Protein AF-A0ABC8LZA4-F1 (afdb_monomer)

Sequence (54 aa):
MAGCRFYHENVIDHFENPRNVGSFKREDPNIGTGLVGTPACGDVMALQIKVDES

InterPro domains:
  IPR002871 NIF system FeS cluster assembly, NifU, N-terminal [PF01592] (7-53)
  IPR002871 NIF system FeS cluster assembly, NifU, N-terminal [PTHR10093] (5-54)
  IPR002871 NIF system FeS cluster assembly, NifU, N-terminal [cd06664] (7-53)

Solvent-accessible surface area (backbone atoms only — not comparable to full-atom values): 3834 Å² total; per-residue (Å²): 134,84,75,84,71,93,61,58,67,71,59,53,47,45,67,78,57,66,76,88,80,79,80,80,72,89,82,45,90,49,49,52,76,49,79,48,65,49,88,88,75,77,52,74,48,80,48,76,46,77,60,80,92,128

Organism: Eruca vesicaria subsp. sativa (NCBI:txid29727)

Structure (mmCIF, N/CA/C/O backbone):
data_AF-A0ABC8LZA4-F1
#
_entry.id   AF-A0ABC8LZA4-F1
#
loop_
_atom_site.group_PDB
_atom_site.id
_atom_site.type_symbol
_atom_site.label_atom_id
_atom_site.label_alt_id
_atom_site.label_comp_id
_atom_site.label_asym_id
_atom_site.label_entity_id
_atom_site.label_seq_id
_atom_site.pdbx_PDB_ins_code
_atom_site.Cartn_x
_atom_site.Cartn_y
_atom_site.Cartn_z
_atom_site.occupancy
_atom_site.B_iso_or_equiv
_atom_site.auth_seq_id
_atom_site.auth_comp_id
_atom_site.auth_asym_id
_atom_site.auth_atom_id
_atom_site.pdbx_PDB_model_num
ATOM 1 N N . MET A 1 1 ? 7.255 -15.875 -30.530 1.00 45.28 1 MET A N 1
ATOM 2 C CA . MET A 1 1 ? 8.444 -15.598 -29.699 1.00 45.28 1 MET A CA 1
ATOM 3 C C . MET A 1 1 ? 7.975 -14.859 -28.460 1.00 45.28 1 MET A C 1
ATOM 5 O O . MET A 1 1 ? 7.700 -13.671 -28.551 1.00 45.28 1 MET A O 1
ATOM 9 N N . ALA A 1 2 ? 7.768 -15.562 -27.347 1.00 55.28 2 ALA A N 1
ATOM 10 C CA . ALA A 1 2 ? 7.453 -14.910 -26.080 1.00 55.28 2 ALA A CA 1
ATOM 11 C C . ALA A 1 2 ? 8.773 -14.395 -25.491 1.00 55.28 2 ALA A C 1
ATOM 13 O O . ALA A 1 2 ? 9.657 -15.191 -25.187 1.00 55.28 2 ALA A O 1
ATOM 14 N N . GLY A 1 3 ? 8.941 -13.073 -25.435 1.00 59.12 3 GLY A N 1
ATOM 15 C CA . GLY A 1 3 ? 10.102 -12.455 -24.802 1.00 59.12 3 GLY A CA 1
ATOM 16 C C . GLY A 1 3 ? 10.145 -12.834 -23.325 1.00 59.12 3 GLY A C 1
ATOM 17 O O . GLY A 1 3 ? 9.119 -12.775 -22.647 1.00 59.12 3 GLY A O 1
ATOM 18 N N . CYS A 1 4 ? 11.316 -13.252 -22.845 1.00 64.31 4 CYS A N 1
ATOM 19 C CA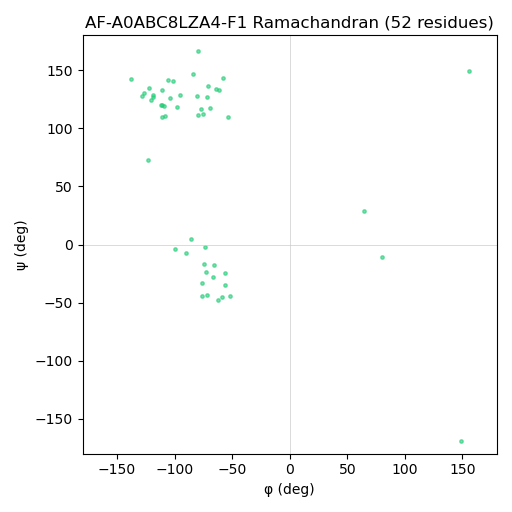 . CYS A 1 4 ? 11.552 -13.551 -21.439 1.00 64.31 4 CYS A CA 1
ATOM 20 C C . CYS A 1 4 ? 11.130 -12.344 -20.589 1.00 64.31 4 CYS A C 1
ATOM 22 O O . CYS A 1 4 ? 11.775 -11.296 -20.639 1.00 64.31 4 CYS A O 1
ATOM 24 N N . ARG A 1 5 ? 10.040 -12.464 -19.821 1.00 65.00 5 ARG A N 1
ATOM 25 C CA . ARG A 1 5 ? 9.728 -11.480 -18.782 1.00 65.00 5 ARG A CA 1
ATOM 26 C C . ARG A 1 5 ? 10.794 -11.657 -17.689 1.00 65.00 5 ARG A C 1
ATOM 28 O O . ARG A 1 5 ? 10.896 -12.729 -17.109 1.00 65.00 5 ARG A O 1
ATOM 35 N N . PHE A 1 6 ? 11.611 -10.632 -17.434 1.00 74.62 6 PHE A N 1
ATOM 36 C CA . PHE A 1 6 ? 12.678 -10.654 -16.412 1.00 74.62 6 PHE A CA 1
ATOM 37 C C . PHE A 1 6 ? 12.155 -10.569 -14.968 1.00 74.62 6 PHE A C 1
ATOM 39 O O . PHE A 1 6 ? 12.935 -10.606 -14.019 1.00 74.62 6 PHE A O 1
ATOM 46 N N . TYR A 1 7 ? 10.840 -10.445 -14.798 1.00 82.50 7 TYR A N 1
ATOM 47 C CA . TYR A 1 7 ? 10.188 -10.367 -13.500 1.00 82.50 7 TYR A CA 1
ATOM 48 C C . TYR A 1 7 ? 9.562 -11.708 -13.142 1.00 82.50 7 TYR A C 1
ATOM 50 O O . TYR A 1 7 ? 8.984 -12.385 -13.990 1.00 82.50 7 TYR A O 1
ATOM 58 N N . HIS A 1 8 ? 9.675 -12.071 -11.867 1.00 90.06 8 HIS A N 1
ATOM 59 C CA . HIS A 1 8 ? 9.040 -13.261 -11.320 1.00 90.06 8 HIS A CA 1
ATOM 60 C C . HIS A 1 8 ? 7.519 -13.197 -11.531 1.00 90.06 8 HIS A C 1
ATOM 62 O O . HIS A 1 8 ? 6.919 -12.131 -11.387 1.00 90.06 8 HIS A O 1
ATOM 68 N N . GLU A 1 9 ? 6.885 -14.335 -11.815 1.00 89.62 9 GLU A N 1
ATOM 69 C CA . GLU A 1 9 ? 5.449 -14.427 -12.126 1.00 89.62 9 GLU A CA 1
ATOM 70 C C . GLU A 1 9 ? 4.572 -13.748 -11.063 1.00 89.62 9 GLU A C 1
ATOM 72 O O . GLU A 1 9 ? 3.720 -12.934 -11.396 1.00 89.62 9 GLU A O 1
ATOM 77 N N . ASN A 1 10 ? 4.863 -13.970 -9.777 1.00 88.06 10 ASN A N 1
ATOM 78 C CA . ASN A 1 10 ? 4.185 -13.294 -8.660 1.00 88.06 10 ASN A CA 1
ATOM 79 C C . ASN A 1 10 ? 4.229 -11.754 -8.709 1.00 88.06 10 ASN A C 1
ATOM 81 O O . ASN A 1 10 ? 3.287 -11.107 -8.261 1.00 88.06 10 ASN A O 1
ATOM 85 N N . VAL A 1 11 ? 5.320 -11.159 -9.206 1.00 88.69 11 VAL A N 1
ATOM 86 C CA . VAL A 1 11 ? 5.446 -9.693 -9.310 1.00 88.69 11 VAL A CA 1
ATOM 87 C C . VAL A 1 11 ? 4.537 -9.178 -10.417 1.00 88.69 11 VAL A C 1
ATOM 89 O O . VAL A 1 11 ? 3.839 -8.185 -10.234 1.00 88.69 11 VAL A O 1
ATOM 92 N N . ILE A 1 12 ? 4.524 -9.882 -11.547 1.00 89.81 12 ILE A N 1
ATOM 93 C CA . ILE A 1 12 ? 3.663 -9.569 -12.687 1.00 89.81 12 ILE A CA 1
ATOM 94 C C . ILE A 1 12 ? 2.193 -9.696 -12.289 1.00 89.81 12 ILE A C 1
ATOM 96 O O . ILE A 1 12 ? 1.425 -8.773 -12.537 1.00 89.81 12 ILE A O 1
ATOM 100 N N . ASP A 1 13 ? 1.816 -10.797 -11.635 1.00 92.31 13 ASP A N 1
ATOM 101 C CA . ASP A 1 13 ? 0.445 -11.007 -11.169 1.00 92.31 13 ASP A CA 1
ATOM 102 C C . ASP A 1 13 ? 0.000 -9.896 -10.215 1.00 92.31 13 ASP A C 1
ATOM 104 O O . ASP A 1 13 ? -1.078 -9.341 -10.383 1.00 92.31 13 ASP A O 1
ATOM 108 N N . HIS A 1 14 ? 0.835 -9.511 -9.246 1.00 90.94 14 HIS A N 1
ATOM 109 C CA . HIS A 1 14 ? 0.476 -8.442 -8.315 1.00 90.94 14 HIS A CA 1
ATOM 110 C C . HIS A 1 14 ? 0.356 -7.068 -8.994 1.00 90.94 14 HIS A C 1
ATOM 112 O O . HIS A 1 14 ? -0.406 -6.222 -8.529 1.00 90.94 14 HIS A O 1
ATOM 118 N N . PHE A 1 15 ? 1.087 -6.844 -10.090 1.00 87.81 15 PHE A N 1
ATOM 119 C CA . PHE A 1 15 ? 0.992 -5.618 -10.879 1.00 87.81 15 PHE A CA 1
ATOM 120 C C . PHE A 1 15 ? -0.266 -5.584 -11.761 1.00 87.81 15 PHE A C 1
ATOM 122 O O . PHE A 1 15 ? -0.947 -4.563 -11.813 1.00 87.81 15 PHE A O 1
ATOM 129 N N . GLU A 1 16 ? -0.588 -6.687 -12.443 1.00 91.38 16 GL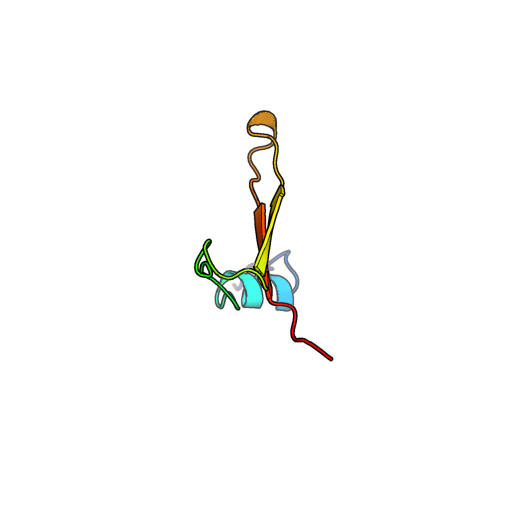U A N 1
ATOM 130 C CA . GLU A 1 16 ? -1.765 -6.787 -13.320 1.00 91.38 16 GLU A CA 1
ATOM 131 C C . GLU A 1 16 ? -3.073 -6.941 -12.511 1.00 91.38 16 GLU A C 1
ATOM 133 O O . GLU A 1 16 ? -4.105 -6.397 -12.904 1.00 91.38 16 GLU A O 1
ATOM 138 N N . ASN A 1 17 ? -3.023 -7.610 -11.352 1.00 92.69 17 ASN A N 1
ATOM 139 C CA . ASN A 1 17 ? -4.147 -7.866 -10.445 1.00 92.69 17 ASN A CA 1
ATOM 140 C C . ASN A 1 17 ? -3.852 -7.320 -9.032 1.00 92.69 17 ASN A C 1
ATOM 142 O O . ASN A 1 17 ? -3.605 -8.091 -8.090 1.00 92.69 17 ASN A O 1
ATOM 146 N N . PRO A 1 18 ? -3.867 -5.988 -8.846 1.00 89.88 18 PRO A N 1
ATOM 147 C CA . PRO A 1 18 ? -3.476 -5.391 -7.584 1.00 89.88 18 PRO A CA 1
ATOM 148 C C . PRO A 1 18 ? -4.530 -5.662 -6.506 1.00 89.88 18 PRO A C 1
ATOM 150 O O . PRO A 1 18 ? -5.740 -5.559 -6.717 1.00 89.88 18 PRO A O 1
ATOM 153 N N . ARG A 1 19 ? -4.055 -6.024 -5.316 1.00 92.06 19 ARG A N 1
ATOM 154 C CA . ARG A 1 19 ? -4.891 -6.382 -4.164 1.00 92.06 19 ARG A CA 1
ATOM 155 C C . ARG A 1 19 ? -4.860 -5.243 -3.154 1.00 92.06 19 ARG A C 1
ATOM 157 O O . ARG A 1 19 ? -3.815 -4.634 -2.955 1.00 92.06 19 ARG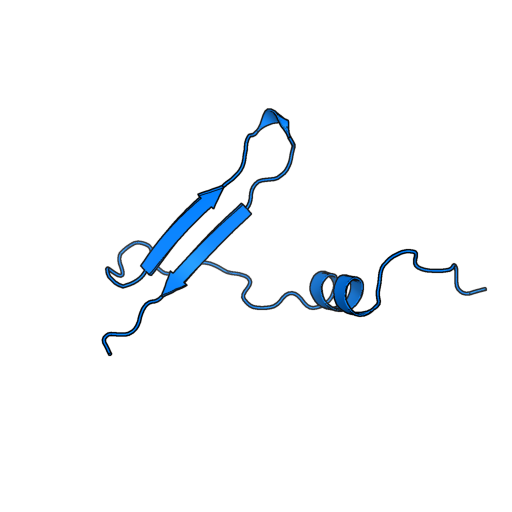 A O 1
ATOM 164 N N . ASN A 1 20 ? -6.000 -4.968 -2.520 1.00 88.88 20 ASN A N 1
ATOM 165 C CA . ASN A 1 20 ? -6.128 -3.942 -1.475 1.00 88.88 20 ASN A CA 1
ATOM 166 C C . ASN A 1 20 ? -5.872 -2.504 -1.967 1.00 88.88 20 ASN A C 1
ATOM 168 O O . ASN A 1 20 ? -5.469 -1.643 -1.189 1.00 88.88 20 ASN A O 1
ATOM 172 N N . VAL A 1 21 ? -6.142 -2.229 -3.247 1.00 85.81 21 VAL A N 1
ATOM 173 C CA . VAL A 1 21 ? -6.097 -0.864 -3.781 1.00 85.81 21 VAL A CA 1
ATOM 174 C C . VAL A 1 21 ? -7.279 -0.068 -3.247 1.00 85.81 21 VAL A C 1
ATOM 176 O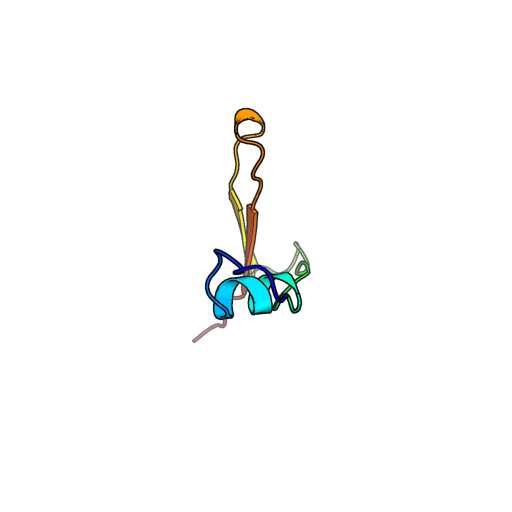 O . VAL A 1 21 ? -8.432 -0.471 -3.392 1.00 85.81 21 VAL A O 1
ATOM 179 N N . GLY A 1 22 ? -6.989 1.083 -2.656 1.00 88.44 22 GLY A N 1
ATOM 180 C CA . GLY A 1 22 ? -7.993 2.002 -2.149 1.00 88.44 22 GLY A CA 1
ATOM 181 C C . GLY A 1 22 ? -7.485 2.765 -0.938 1.00 88.44 22 GLY A C 1
ATOM 182 O O . GLY A 1 22 ? -6.301 2.740 -0.609 1.00 88.44 22 GLY A O 1
ATOM 183 N N . SER A 1 23 ? -8.405 3.447 -0.273 1.00 87.00 23 SER A N 1
ATOM 184 C CA . SER A 1 23 ? -8.145 4.143 0.978 1.00 87.00 23 SER A CA 1
ATOM 185 C C . SER A 1 23 ? -9.300 3.911 1.934 1.00 87.00 23 SER A C 1
ATOM 187 O O . SER A 1 23 ? -10.465 3.921 1.530 1.00 87.00 23 SER A O 1
ATOM 189 N N . PHE A 1 24 ? -8.986 3.762 3.208 1.00 87.56 24 PHE A N 1
ATOM 190 C CA . PHE A 1 24 ? -9.975 3.787 4.265 1.00 87.56 24 PHE A CA 1
ATOM 191 C C . PHE A 1 24 ? -10.383 5.224 4.622 1.00 87.56 24 PHE A C 1
ATOM 193 O O . PHE A 1 24 ? -9.726 6.199 4.243 1.00 87.56 24 PHE A O 1
ATOM 200 N N . LYS A 1 25 ? -11.477 5.350 5.380 1.00 86.38 25 LYS A N 1
ATOM 201 C CA . LYS A 1 25 ? -11.926 6.626 5.954 1.00 86.38 25 LYS A CA 1
ATOM 202 C C . LYS A 1 25 ? -10.882 7.140 6.945 1.00 86.38 25 LYS A C 1
ATOM 204 O O . LYS A 1 25 ? -10.398 6.372 7.771 1.00 86.38 25 LYS A O 1
ATOM 209 N N . ARG A 1 26 ? -10.534 8.426 6.865 1.00 77.31 26 ARG A N 1
ATOM 210 C CA . ARG A 1 26 ? -9.480 9.025 7.709 1.00 77.31 26 ARG A CA 1
ATOM 211 C C . ARG A 1 26 ? -9.941 9.240 9.149 1.00 77.31 26 ARG A C 1
ATOM 213 O O . ARG A 1 26 ? -9.116 9.474 10.020 1.00 77.31 26 ARG A O 1
ATOM 220 N N . GLU A 1 27 ? -11.248 9.197 9.369 1.00 84.00 27 GLU A N 1
ATOM 221 C CA . GLU A 1 27 ? -11.899 9.510 10.636 1.00 84.00 27 GLU A CA 1
ATOM 222 C C . GLU A 1 27 ? -12.051 8.281 11.546 1.00 84.00 27 GLU A C 1
ATOM 224 O O . GLU A 1 27 ? -12.479 8.429 12.687 1.00 84.00 27 GLU A O 1
ATOM 229 N N . ASP A 1 28 ? -11.736 7.075 11.057 1.00 86.31 28 ASP A N 1
ATOM 230 C CA . ASP A 1 28 ? -11.807 5.851 11.858 1.00 86.31 28 ASP A CA 1
ATOM 231 C C . ASP A 1 28 ? -10.586 5.779 12.801 1.00 86.31 28 ASP A C 1
ATOM 233 O O . ASP A 1 28 ? -9.450 5.699 1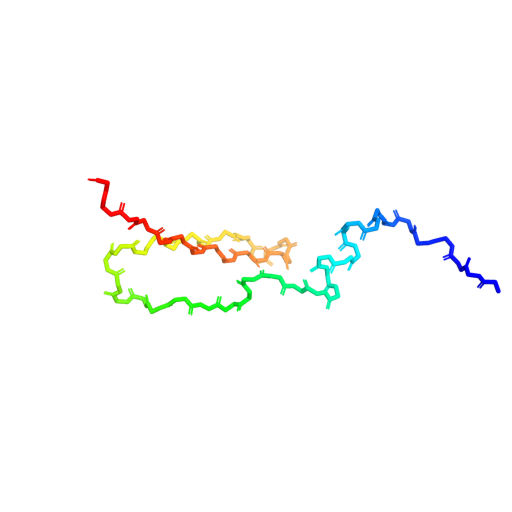2.319 1.00 86.31 28 ASP A O 1
ATOM 237 N N . PRO A 1 29 ? -10.787 5.810 14.135 1.00 86.56 29 PRO A N 1
ATOM 238 C CA . PRO A 1 29 ? -9.691 5.813 15.106 1.00 86.56 29 PRO A CA 1
ATOM 239 C C . PRO A 1 29 ? -8.876 4.514 15.097 1.00 86.56 29 PRO A C 1
ATOM 241 O O . PRO A 1 29 ? -7.741 4.505 15.569 1.00 86.56 29 PRO A O 1
ATOM 244 N N . ASN A 1 30 ? -9.415 3.436 14.524 1.00 89.81 30 ASN A N 1
ATOM 245 C CA . ASN A 1 30 ? -8.749 2.140 14.437 1.00 89.81 30 ASN A CA 1
ATOM 246 C C . ASN A 1 30 ? -7.824 2.027 13.218 1.00 89.81 30 ASN A C 1
ATOM 248 O O . ASN A 1 30 ? -7.289 0.951 12.948 1.00 89.81 30 ASN A O 1
ATOM 252 N N . ILE A 1 31 ? -7.650 3.110 12.449 1.00 88.88 31 ILE A N 1
ATOM 253 C CA . ILE A 1 31 ? -6.892 3.108 11.198 1.00 88.88 31 ILE A CA 1
ATOM 254 C C . ILE A 1 31 ? -5.596 3.899 11.339 1.00 88.88 31 ILE A C 1
ATOM 256 O O . ILE A 1 31 ? -5.574 5.129 11.370 1.00 88.88 31 ILE A O 1
ATOM 260 N N . GLY A 1 32 ? -4.478 3.176 11.328 1.00 88.56 32 GLY A N 1
ATOM 261 C CA . GLY A 1 32 ? -3.148 3.754 11.189 1.00 88.56 32 GLY A CA 1
ATOM 262 C C . GLY A 1 32 ? -2.841 4.052 9.722 1.00 88.56 32 GLY A C 1
ATOM 263 O O . GLY A 1 32 ? -2.958 3.171 8.872 1.00 88.56 32 GLY A O 1
ATOM 264 N N . THR A 1 33 ? -2.426 5.283 9.408 1.00 87.88 33 THR A N 1
ATOM 265 C CA . THR A 1 33 ? -1.964 5.670 8.062 1.00 87.88 33 THR A CA 1
ATOM 266 C C . THR A 1 33 ? -0.469 5.978 8.084 1.00 87.88 33 THR A C 1
ATOM 268 O O . THR A 1 33 ? -0.040 6.906 8.766 1.00 87.88 33 THR A O 1
ATOM 271 N N . GLY A 1 34 ? 0.315 5.236 7.302 1.00 85.44 34 GLY A N 1
AT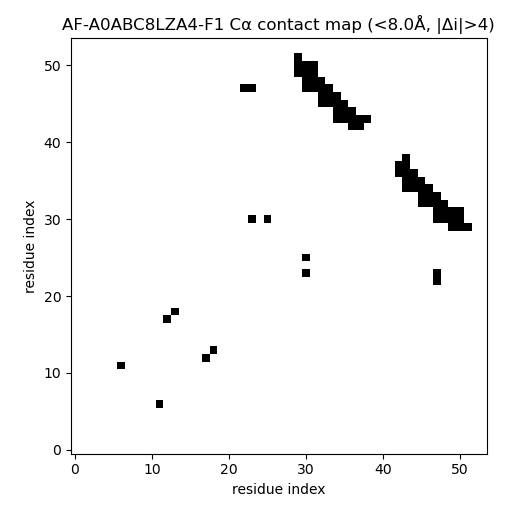OM 272 C CA . GLY A 1 34 ? 1.724 5.503 7.030 1.00 85.44 34 GLY A CA 1
ATOM 273 C C . GLY A 1 34 ? 1.910 5.998 5.598 1.00 85.44 34 GLY A C 1
ATOM 274 O O . GLY A 1 34 ? 1.734 5.238 4.648 1.00 85.44 34 GLY A O 1
ATOM 275 N N . LEU A 1 35 ? 2.267 7.271 5.438 1.00 82.81 35 LEU A N 1
ATOM 276 C CA . LEU A 1 35 ? 2.697 7.824 4.154 1.00 82.81 35 LEU A CA 1
ATOM 277 C C . LEU A 1 35 ? 4.227 7.835 4.126 1.00 82.81 35 LEU A C 1
ATOM 279 O O . LEU A 1 35 ? 4.851 8.499 4.952 1.00 82.81 35 LEU A O 1
ATOM 283 N N . VAL A 1 36 ? 4.823 7.099 3.193 1.00 80.19 36 VAL A N 1
ATOM 284 C CA . VAL A 1 36 ? 6.275 6.948 3.064 1.00 80.19 36 VAL A CA 1
ATOM 285 C C . VAL A 1 36 ? 6.687 7.304 1.642 1.00 80.19 36 VAL A C 1
ATOM 287 O O . VAL A 1 36 ? 6.112 6.816 0.677 1.00 80.19 36 VAL A O 1
ATOM 290 N N . GLY A 1 37 ? 7.693 8.157 1.504 1.00 73.31 37 GLY A N 1
ATOM 291 C CA . GLY A 1 37 ? 8.258 8.521 0.209 1.00 73.31 37 GLY A CA 1
ATOM 292 C C . GLY A 1 37 ? 8.927 9.882 0.260 1.00 73.31 37 GLY A C 1
ATOM 293 O O . GLY A 1 37 ? 8.527 10.760 1.026 1.00 73.31 37 GLY A O 1
ATOM 294 N N . THR A 1 38 ? 9.954 10.063 -0.560 1.00 65.12 38 THR A N 1
ATOM 295 C CA . THR A 1 38 ? 10.540 11.376 -0.824 1.00 65.12 38 THR A CA 1
ATOM 296 C C . THR A 1 38 ? 10.216 11.755 -2.270 1.00 65.12 38 THR A C 1
ATOM 298 O O . THR A 1 38 ? 10.433 10.947 -3.175 1.00 65.12 38 THR A O 1
ATOM 301 N N . PRO A 1 39 ? 9.743 12.986 -2.540 1.00 64.38 39 PRO A N 1
ATOM 302 C CA . PRO A 1 39 ? 9.458 13.432 -3.908 1.00 64.38 39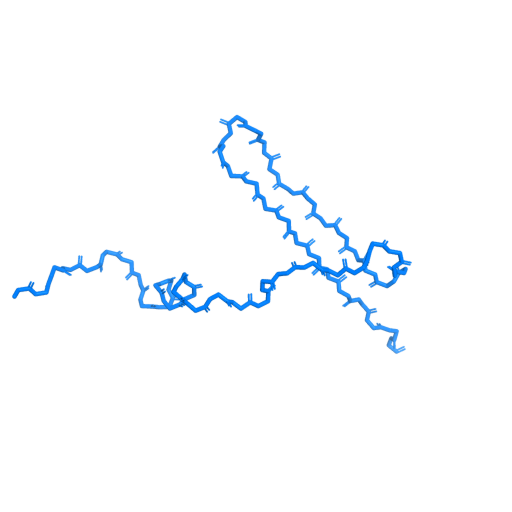 PRO A CA 1
ATOM 303 C C . PRO A 1 39 ? 10.668 13.311 -4.848 1.00 64.38 39 PRO A C 1
ATOM 305 O O . PRO A 1 39 ? 10.511 13.200 -6.058 1.00 64.38 39 PRO A O 1
ATOM 308 N N . ALA A 1 40 ? 11.878 13.321 -4.282 1.00 70.06 40 ALA A N 1
ATOM 309 C CA . ALA A 1 40 ? 13.136 13.243 -5.011 1.00 70.06 40 ALA A CA 1
ATOM 310 C C . ALA A 1 40 ? 13.438 11.852 -5.602 1.00 70.06 40 ALA A C 1
ATOM 312 O O . ALA A 1 40 ? 14.193 11.773 -6.566 1.00 70.06 40 ALA A O 1
ATOM 313 N N . CYS A 1 41 ? 12.872 10.772 -5.049 1.00 68.94 41 CYS A N 1
ATOM 314 C CA . CYS A 1 41 ? 13.140 9.400 -5.497 1.00 68.94 41 CYS A CA 1
ATOM 315 C C . CYS A 1 41 ? 12.049 8.830 -6.420 1.00 68.94 41 CYS A C 1
ATOM 317 O O . CYS A 1 41 ? 12.217 7.728 -6.923 1.00 68.94 41 CYS A O 1
ATOM 319 N N . GLY A 1 42 ? 10.959 9.569 -6.664 1.00 68.69 42 GLY A N 1
ATOM 320 C CA . GLY A 1 42 ? 9.894 9.171 -7.596 1.00 68.69 42 GLY A CA 1
ATOM 321 C C . GLY A 1 42 ? 8.881 8.163 -7.046 1.00 68.69 42 GLY A C 1
ATOM 322 O O . GLY A 1 42 ? 7.818 8.010 -7.639 1.00 68.69 42 GLY A O 1
ATOM 323 N N . ASP A 1 43 ? 9.155 7.565 -5.885 1.00 73.38 43 ASP A N 1
ATOM 324 C CA . ASP A 1 43 ? 8.287 6.567 -5.267 1.00 73.38 43 ASP A CA 1
ATOM 325 C C . ASP A 1 43 ? 7.599 7.129 -4.017 1.00 73.38 43 ASP A C 1
ATOM 327 O O . ASP A 1 43 ? 8.236 7.523 -3.034 1.00 73.38 43 ASP A O 1
ATOM 331 N N . VAL A 1 44 ? 6.266 7.151 -4.057 1.00 77.88 44 VAL A N 1
ATOM 332 C CA . VAL A 1 44 ? 5.407 7.488 -2.918 1.00 77.88 44 VAL A CA 1
ATOM 333 C C . VAL A 1 44 ? 4.515 6.292 -2.632 1.00 77.88 44 VAL A C 1
ATOM 335 O O . VAL A 1 44 ? 3.777 5.832 -3.500 1.00 77.88 44 VAL A O 1
ATOM 338 N N . MET A 1 45 ? 4.567 5.801 -1.400 1.00 82.12 45 MET A N 1
ATOM 339 C CA . MET A 1 45 ? 3.778 4.675 -0.925 1.00 82.12 45 MET A CA 1
ATOM 340 C C . MET A 1 45 ? 2.878 5.130 0.222 1.00 82.12 45 MET A C 1
ATOM 342 O O . MET A 1 45 ? 3.333 5.707 1.210 1.00 82.12 45 MET A O 1
ATO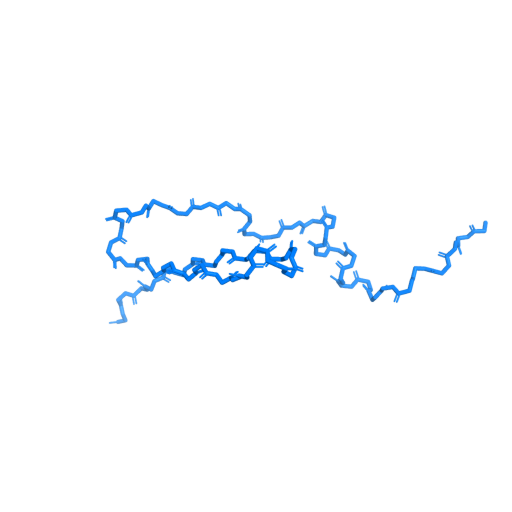M 346 N N . ALA A 1 46 ? 1.583 4.855 0.101 1.00 85.50 46 ALA A N 1
ATOM 347 C CA . ALA A 1 46 ? 0.619 5.047 1.174 1.00 85.50 46 ALA A CA 1
ATOM 348 C C . ALA A 1 46 ? 0.139 3.674 1.646 1.00 85.50 46 ALA A C 1
ATOM 350 O O . ALA A 1 46 ? -0.423 2.913 0.862 1.00 85.50 46 ALA A O 1
ATOM 351 N N . LEU A 1 47 ? 0.359 3.366 2.922 1.00 85.88 47 LEU A N 1
ATOM 352 C CA . LEU A 1 47 ? -0.104 2.135 3.551 1.00 85.88 47 LEU A CA 1
ATOM 353 C C . LEU A 1 47 ? -1.054 2.483 4.694 1.00 85.88 47 LEU A C 1
ATOM 355 O O . LEU A 1 47 ? -0.731 3.296 5.560 1.00 85.88 47 LEU A O 1
ATOM 359 N N . GLN A 1 48 ? -2.227 1.860 4.702 1.00 89.50 48 GLN A N 1
ATOM 360 C CA . GLN A 1 48 ? -3.211 2.012 5.766 1.00 89.50 48 GLN A CA 1
ATOM 361 C C . GLN A 1 48 ? -3.532 0.650 6.366 1.00 89.50 48 GLN A C 1
ATOM 363 O O . GLN A 1 48 ? -3.733 -0.320 5.636 1.00 89.50 48 GLN A O 1
ATOM 368 N N . ILE A 1 49 ? -3.573 0.585 7.693 1.00 89.94 49 ILE A N 1
ATOM 369 C CA . ILE A 1 49 ? -3.806 -0.643 8.452 1.00 89.94 49 ILE A CA 1
ATOM 370 C C . ILE A 1 49 ? -4.942 -0.374 9.428 1.00 89.94 49 ILE A C 1
ATOM 372 O O . ILE A 1 49 ? -4.882 0.593 10.185 1.00 89.94 49 ILE A O 1
ATOM 376 N N . LYS A 1 50 ? -5.958 -1.237 9.416 1.00 90.31 50 LYS A N 1
ATOM 377 C CA . LYS A 1 50 ? -7.016 -1.249 10.423 1.00 90.31 50 LYS A CA 1
ATOM 378 C C . LYS A 1 50 ? -6.669 -2.273 11.502 1.00 90.31 50 LYS A C 1
ATOM 380 O O . LYS A 1 50 ? -6.355 -3.413 11.166 1.00 90.31 50 LYS A O 1
ATOM 385 N N . VAL A 1 51 ? -6.704 -1.859 12.763 1.00 91.50 51 VAL A N 1
ATOM 386 C CA . VAL A 1 51 ? -6.420 -2.705 13.927 1.00 91.50 51 VAL A CA 1
ATOM 387 C C . VAL A 1 51 ? -7.740 -3.061 14.600 1.00 91.50 51 VAL A C 1
ATOM 389 O O . VAL A 1 51 ? -8.524 -2.169 14.912 1.00 91.50 51 VAL A O 1
ATOM 392 N N . ASP A 1 52 ? -7.995 -4.350 14.801 1.00 90.44 52 ASP A N 1
ATOM 393 C CA . ASP A 1 52 ? -9.144 -4.806 15.584 1.00 90.44 52 ASP A CA 1
ATOM 394 C C . ASP A 1 52 ? -8.797 -4.796 17.082 1.00 90.44 52 ASP A C 1
ATOM 396 O O . ASP A 1 52 ? -7.650 -5.039 17.468 1.00 90.44 52 ASP A O 1
ATOM 400 N N . GLU A 1 53 ? -9.789 -4.514 17.929 1.00 81.62 53 GLU A N 1
ATOM 401 C CA . GLU A 1 53 ? -9.656 -4.657 19.381 1.00 81.62 53 GLU A CA 1
ATOM 402 C C . GLU A 1 53 ? -9.715 -6.153 19.725 1.00 81.62 53 GLU A C 1
ATOM 404 O O . GLU A 1 53 ? -10.726 -6.817 19.493 1.00 81.62 53 GLU A O 1
ATOM 409 N N . SER A 1 54 ? -8.585 -6.687 20.191 1.00 64.69 54 SER A N 1
ATOM 410 C CA . SER A 1 54 ? -8.387 -8.091 20.588 1.00 64.69 54 SER A CA 1
ATOM 411 C C . SER A 1 54 ? -9.215 -8.523 21.792 1.00 64.69 54 SER A C 1
ATOM 413 O O . SER A 1 54 ? -9.310 -7.708 22.737 1.00 64.69 54 SER A O 1
#

Secondary structure (DSSP, 8-state):
------S-HHHHHHHHS-SS-S---TT-TTEEEEEEE-GGGS-EEEEEEE----

pLDDT: mean 81.56, std 10.94, range [45.28, 92.69]

Nearest PDB structures (foldseek):
  6uxe-assembly1_D-2  TM=8.955E-01  e=3.174E-04  Homo sapiens
  7o9m-assembly1_a  TM=4.924E-01  e=3.217E+00  Homo sapiens
  7l20-assembly1_a  TM=5.151E-01  e=3.443E+00  Homo sapiens
  7zjw-assembly1_LH  TM=2.887E-01  e=3.943E+00  Oryctolagus cuniculus

Foldseek 3Di:
DD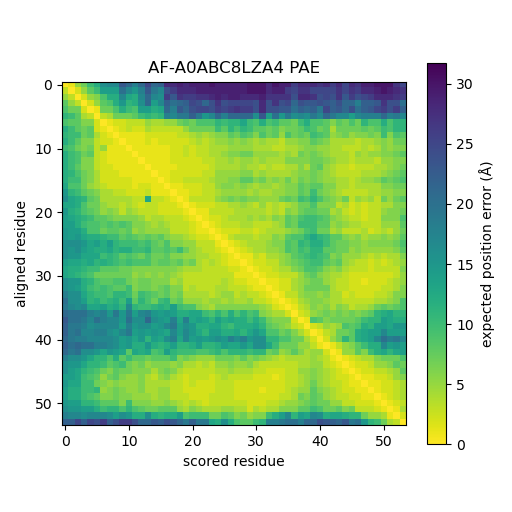PDPPDDPVVVCCVVPPPPPDDDDPPDPQKDWDWDDDVVVVDTDIDIDGDDDD

Radius of gyration: 16.34 Å; Cα contacts (8 Å, |Δi|>4): 38; chains: 1; bounding box: 25×29×50 Å

Mean predicted aligned error: 8.29 Å